Protein AF-A0A497UMQ4-F1 (afdb_monomer_lite)

Radius of gyration: 25.75 Å; chains: 1; bounding box: 96×55×46 Å

Structure (mmCIF, N/CA/C/O backbone):
data_AF-A0A497UMQ4-F1
#
_entry.id   AF-A0A497UMQ4-F1
#
loop_
_atom_site.group_PDB
_atom_site.id
_atom_site.type_symbol
_atom_site.label_atom_id
_atom_site.label_alt_id
_atom_site.label_comp_id
_atom_site.label_asym_id
_atom_site.label_entity_id
_atom_site.label_seq_id
_atom_site.pdbx_PDB_ins_code
_atom_site.Cartn_x
_atom_site.Cartn_y
_atom_site.Cartn_z
_atom_site.occupancy
_atom_site.B_iso_or_equiv
_atom_site.auth_seq_id
_atom_site.auth_comp_id
_atom_site.auth_asym_id
_atom_site.auth_atom_id
_atom_site.pdbx_PDB_model_num
ATOM 1 N N . MET A 1 1 ? -21.429 -29.267 30.665 1.00 39.31 1 MET A N 1
ATOM 2 C CA . MET A 1 1 ? -20.988 -28.871 29.308 1.00 39.31 1 MET A CA 1
ATOM 3 C C . MET A 1 1 ? -20.565 -27.410 29.333 1.00 39.31 1 MET A C 1
ATOM 5 O O . MET A 1 1 ? -21.400 -26.565 29.624 1.00 39.31 1 MET A O 1
ATOM 9 N N . LYS A 1 2 ? -19.283 -27.106 29.110 1.00 33.47 2 LYS A N 1
ATOM 10 C CA . LYS A 1 2 ? -18.767 -25.729 29.048 1.00 33.47 2 LYS A CA 1
ATOM 11 C C . LYS A 1 2 ? -18.433 -25.429 27.586 1.00 33.47 2 LYS A C 1
ATOM 13 O O . LYS A 1 2 ? -17.567 -26.082 27.017 1.00 33.47 2 LYS A O 1
ATOM 18 N N . LYS A 1 3 ? -19.178 -24.507 26.971 1.00 38.38 3 LYS A N 1
ATOM 19 C CA . LYS A 1 3 ? -18.926 -24.021 25.610 1.00 38.38 3 LYS A CA 1
ATOM 20 C C . LYS A 1 3 ? -17.787 -23.003 25.689 1.00 38.38 3 LYS A C 1
ATOM 22 O O . LYS A 1 3 ? -17.977 -21.927 26.245 1.00 38.38 3 LYS A O 1
ATOM 27 N N . LEU A 1 4 ? -16.612 -23.357 25.178 1.00 41.84 4 LEU A N 1
ATOM 28 C CA . LEU A 1 4 ? -15.520 -22.412 24.950 1.00 41.84 4 LEU A CA 1
ATOM 29 C C . LEU A 1 4 ? -15.746 -21.764 23.583 1.00 41.84 4 LEU A C 1
ATOM 31 O O . LEU A 1 4 ? -15.546 -22.391 22.546 1.00 41.84 4 LEU A O 1
ATOM 35 N N . LEU A 1 5 ? -16.212 -20.516 23.592 1.00 46.06 5 LEU A N 1
ATOM 36 C CA . LEU A 1 5 ? -16.188 -19.656 22.416 1.00 46.06 5 LEU A CA 1
ATOM 37 C C . LEU A 1 5 ? -14.738 -19.227 22.185 1.00 46.06 5 LEU A C 1
ATOM 39 O O . LEU A 1 5 ? -14.204 -18.392 22.912 1.00 46.06 5 LEU A O 1
ATOM 43 N N . VAL A 1 6 ? -14.094 -19.822 21.184 1.00 43.41 6 VAL A N 1
ATOM 44 C CA . VAL A 1 6 ? -12.782 -19.382 20.710 1.00 43.41 6 VAL A CA 1
ATOM 45 C C . VAL A 1 6 ? -12.992 -18.131 19.860 1.00 43.41 6 VAL A C 1
ATOM 47 O O . VAL A 1 6 ? -13.307 -18.207 18.676 1.00 43.41 6 VAL A O 1
ATOM 50 N N . VAL A 1 7 ? -12.825 -16.961 20.473 1.00 48.66 7 VAL A N 1
ATOM 51 C CA . VAL A 1 7 ? -12.577 -15.716 19.739 1.00 48.66 7 VAL A CA 1
ATOM 52 C C . VAL A 1 7 ? -11.088 -15.699 19.403 1.00 48.66 7 VAL A C 1
ATOM 54 O O . VAL A 1 7 ? -10.263 -15.240 20.189 1.00 48.66 7 VAL A O 1
ATOM 57 N N . ALA A 1 8 ? -10.726 -16.242 18.242 1.00 44.12 8 ALA A N 1
ATOM 58 C CA . ALA A 1 8 ? -9.376 -16.111 17.706 1.00 44.12 8 ALA A CA 1
ATOM 59 C C . ALA A 1 8 ? -9.214 -14.720 17.070 1.00 44.12 8 ALA A C 1
ATOM 61 O O . ALA A 1 8 ? -9.292 -14.547 15.857 1.00 44.12 8 ALA A O 1
ATOM 62 N N . ALA A 1 9 ? -9.001 -13.707 17.910 1.00 50.44 9 ALA A N 1
ATOM 63 C CA . ALA A 1 9 ? -8.440 -12.429 17.491 1.00 50.44 9 ALA A CA 1
ATOM 64 C C . ALA A 1 9 ? -6.913 -12.574 17.400 1.00 50.44 9 ALA A C 1
ATOM 66 O O . ALA A 1 9 ? -6.194 -12.218 18.327 1.00 50.44 9 ALA A O 1
ATOM 67 N N . LEU A 1 10 ? -6.412 -13.134 16.298 1.00 47.06 10 LEU A N 1
ATOM 68 C CA . LEU A 1 10 ? -4.978 -13.200 16.012 1.00 47.06 10 LEU A CA 1
ATOM 69 C C . LEU A 1 10 ? -4.737 -12.863 14.542 1.00 47.06 10 LEU A C 1
ATOM 71 O O . LEU A 1 10 ? -4.826 -13.705 13.659 1.00 47.06 10 LEU A O 1
ATOM 75 N N . GLY A 1 11 ? -4.435 -11.591 14.305 1.00 36.69 11 GLY A N 1
ATOM 76 C CA . GLY A 1 11 ? -3.897 -11.088 13.045 1.00 36.69 11 GLY A CA 1
ATOM 77 C C . GLY A 1 11 ? -2.621 -10.291 13.287 1.00 36.69 11 GLY A C 1
ATOM 78 O O . GLY A 1 11 ? -2.436 -9.237 12.692 1.00 36.69 11 GLY A O 1
ATOM 79 N N . MET A 1 12 ? -1.772 -10.746 14.213 1.00 47.16 12 MET A N 1
ATOM 80 C CA . MET A 1 12 ? -0.366 -10.356 14.212 1.00 47.16 12 MET A CA 1
ATOM 81 C C . MET A 1 12 ? 0.294 -11.123 13.068 1.00 47.16 12 MET A C 1
ATOM 83 O O . MET A 1 12 ? 0.565 -12.309 13.219 1.00 47.16 12 MET A O 1
ATOM 87 N N . PHE A 1 13 ? 0.535 -10.473 11.929 1.00 48.06 13 PHE A N 1
ATOM 88 C CA . PHE A 1 13 ? 1.541 -10.968 10.995 1.00 48.06 13 PHE A CA 1
ATOM 89 C C . PHE A 1 13 ? 2.815 -10.154 11.170 1.00 48.06 13 PHE A C 1
ATOM 91 O O . PHE A 1 13 ? 2.884 -8.952 10.919 1.00 48.06 13 PHE A O 1
ATOM 98 N N . THR A 1 14 ? 3.794 -10.864 11.711 1.00 38.88 14 THR A N 1
ATOM 99 C CA . THR A 1 14 ? 5.164 -10.472 11.987 1.00 38.88 14 THR A CA 1
ATOM 100 C C . THR A 1 14 ? 5.887 -10.067 10.708 1.00 38.88 14 THR A C 1
ATOM 102 O O . THR A 1 14 ? 5.851 -10.777 9.705 1.00 38.88 14 THR A O 1
ATOM 105 N N . LEU A 1 15 ? 6.594 -8.941 10.785 1.00 50.72 15 LEU A N 1
ATOM 106 C CA . LEU A 1 15 ? 7.672 -8.555 9.879 1.00 50.72 15 LEU A CA 1
ATOM 107 C C . LEU A 1 15 ? 8.688 -9.705 9.775 1.00 50.72 15 LEU A C 1
ATOM 109 O O . LEU A 1 15 ? 9.199 -10.148 10.803 1.00 50.72 15 LEU A O 1
ATOM 113 N N . GLY A 1 16 ? 8.995 -10.175 8.563 1.00 39.28 16 GLY A N 1
ATOM 114 C CA . GLY A 1 16 ? 10.014 -11.213 8.394 1.00 39.28 16 GLY A CA 1
ATOM 115 C C . GLY A 1 16 ? 10.106 -11.877 7.023 1.00 39.28 16 GLY A C 1
ATOM 116 O O . GLY A 1 16 ? 10.235 -13.093 6.975 1.00 39.28 16 GLY A O 1
ATOM 117 N N . PHE A 1 17 ? 10.101 -11.130 5.917 1.00 40.97 17 PHE A N 1
ATOM 118 C CA . PHE A 1 17 ? 10.636 -11.660 4.654 1.00 40.97 17 PHE A CA 1
ATOM 119 C C . PHE A 1 17 ? 12.042 -11.097 4.440 1.00 40.97 17 PHE A C 1
ATOM 121 O O . PHE A 1 17 ? 12.250 -10.131 3.722 1.00 40.97 17 PHE A O 1
ATOM 128 N N . SER A 1 18 ? 13.019 -11.686 5.132 1.00 46.22 18 SER A N 1
ATOM 129 C CA . SER A 1 18 ? 14.440 -11.483 4.842 1.00 46.22 18 SER A CA 1
ATOM 130 C C . SER A 1 18 ? 14.956 -12.712 4.104 1.00 46.22 18 SER A C 1
ATOM 132 O O . SER A 1 18 ? 15.433 -13.650 4.740 1.00 46.22 18 SER A O 1
ATOM 134 N N . GLN A 1 19 ? 14.872 -12.715 2.772 1.00 38.31 19 GLN A N 1
ATOM 135 C CA . GLN A 1 19 ? 15.571 -13.690 1.931 1.00 38.31 19 GLN A CA 1
ATOM 136 C C . GLN A 1 19 ? 16.144 -13.014 0.675 1.00 38.31 19 GLN A C 1
ATOM 138 O O . GLN A 1 19 ? 15.404 -12.574 -0.193 1.00 38.31 19 GLN A O 1
ATOM 143 N N . ASN A 1 20 ? 17.481 -12.953 0.643 1.00 38.78 20 ASN A N 1
ATOM 144 C CA . ASN A 1 20 ? 18.419 -12.764 -0.475 1.00 38.78 20 ASN A CA 1
ATOM 145 C C . ASN A 1 20 ? 18.037 -11.810 -1.630 1.00 38.78 20 ASN A C 1
ATOM 147 O O . ASN A 1 20 ? 17.157 -12.051 -2.451 1.00 38.78 20 ASN A O 1
ATOM 151 N N . TYR A 1 21 ? 18.824 -10.736 -1.708 1.00 48.16 21 TYR A N 1
ATOM 152 C CA . TYR A 1 21 ? 18.565 -9.487 -2.413 1.00 48.16 21 TYR A CA 1
ATOM 153 C C . TYR A 1 21 ? 19.149 -9.482 -3.831 1.00 48.16 21 TYR A C 1
ATOM 155 O O . TYR A 1 21 ? 20.357 -9.348 -4.009 1.00 48.16 21 TYR A O 1
ATOM 163 N N . GLN A 1 22 ? 18.285 -9.555 -4.845 1.00 41.56 22 GLN A N 1
ATOM 164 C CA . GLN A 1 22 ? 18.639 -9.275 -6.240 1.00 41.56 22 GLN A CA 1
ATOM 165 C C . GLN A 1 22 ? 17.547 -8.384 -6.869 1.00 41.56 22 GLN A C 1
ATOM 167 O O . GLN A 1 22 ? 16.437 -8.854 -7.112 1.00 41.56 22 GLN A O 1
ATOM 172 N N . ASN A 1 23 ? 17.891 -7.098 -7.057 1.00 47.84 23 ASN A N 1
ATOM 173 C CA . ASN A 1 23 ? 17.316 -5.941 -7.799 1.00 47.84 23 ASN A CA 1
ATOM 174 C C . ASN A 1 23 ? 15.922 -5.968 -8.496 1.00 47.84 23 ASN A C 1
ATOM 176 O O . ASN A 1 23 ? 15.664 -5.145 -9.368 1.00 47.84 23 ASN A O 1
ATOM 180 N N . GLY A 1 24 ? 14.994 -6.843 -8.128 1.00 50.12 24 GLY A N 1
ATOM 181 C CA . GLY A 1 24 ? 13.618 -6.821 -8.641 1.00 50.12 24 GLY A CA 1
ATOM 182 C C . GLY A 1 24 ? 12.722 -7.924 -8.087 1.00 50.12 24 GLY A C 1
ATOM 183 O O . GLY A 1 24 ? 11.500 -7.792 -8.121 1.00 50.12 24 GLY A O 1
ATOM 184 N N . TYR A 1 25 ? 13.316 -8.985 -7.528 1.00 51.12 25 TYR A N 1
ATOM 185 C CA . TYR A 1 25 ? 12.552 -10.038 -6.859 1.00 51.12 25 TYR A CA 1
ATOM 186 C C . TYR A 1 25 ? 11.945 -9.540 -5.538 1.00 51.12 25 TYR A C 1
ATOM 188 O O . TYR A 1 25 ? 10.809 -9.873 -5.221 1.00 51.12 25 TYR A O 1
ATOM 196 N N . ASN A 1 26 ? 12.657 -8.687 -4.790 1.00 70.38 26 ASN A N 1
ATOM 197 C CA . ASN A 1 26 ? 12.169 -8.216 -3.492 1.00 70.38 26 ASN A CA 1
ATOM 198 C C . ASN A 1 26 ? 11.100 -7.117 -3.615 1.00 70.38 26 ASN A C 1
ATOM 200 O O . ASN A 1 26 ? 10.083 -7.196 -2.943 1.00 70.38 26 ASN A O 1
ATOM 204 N N . ASP A 1 27 ? 11.251 -6.157 -4.535 1.00 84.50 27 ASP A N 1
ATOM 205 C CA . ASP A 1 27 ? 10.293 -5.047 -4.663 1.00 84.50 27 ASP A CA 1
ATOM 206 C C . ASP A 1 27 ? 8.886 -5.498 -5.091 1.00 84.50 27 ASP A C 1
ATOM 208 O O . ASP A 1 27 ? 7.882 -4.939 -4.644 1.00 84.50 27 ASP A O 1
ATOM 212 N N . TYR A 1 28 ? 8.788 -6.525 -5.943 1.00 91.06 28 TYR A N 1
ATOM 213 C CA . TYR A 1 28 ? 7.493 -7.112 -6.284 1.00 91.06 28 TYR A CA 1
ATOM 214 C C . TYR A 1 28 ? 6.903 -7.911 -5.120 1.00 91.06 28 TYR A C 1
ATOM 216 O O . TYR A 1 28 ? 5.701 -7.821 -4.874 1.00 91.06 28 TYR A O 1
ATOM 224 N N . ASN A 1 29 ? 7.730 -8.651 -4.377 1.00 90.69 29 ASN A N 1
ATOM 225 C CA . ASN A 1 29 ? 7.280 -9.353 -3.177 1.00 90.69 29 ASN A CA 1
ATOM 226 C C . ASN A 1 29 ? 6.801 -8.373 -2.102 1.00 90.69 29 ASN A C 1
ATOM 228 O O . ASN A 1 29 ? 5.768 -8.618 -1.488 1.00 90.69 29 ASN A O 1
ATOM 232 N N . ASP A 1 30 ? 7.473 -7.235 -1.928 1.00 91.25 30 ASP A N 1
ATOM 233 C CA . ASP A 1 30 ? 7.048 -6.164 -1.026 1.00 91.25 30 ASP A CA 1
ATOM 234 C C . ASP A 1 30 ? 5.742 -5.514 -1.507 1.00 91.25 30 ASP A C 1
ATOM 236 O O . ASP A 1 30 ? 4.829 -5.274 -0.708 1.00 91.25 30 ASP A O 1
ATOM 240 N N . TYR A 1 31 ? 5.594 -5.298 -2.821 1.00 94.12 31 TYR A N 1
ATOM 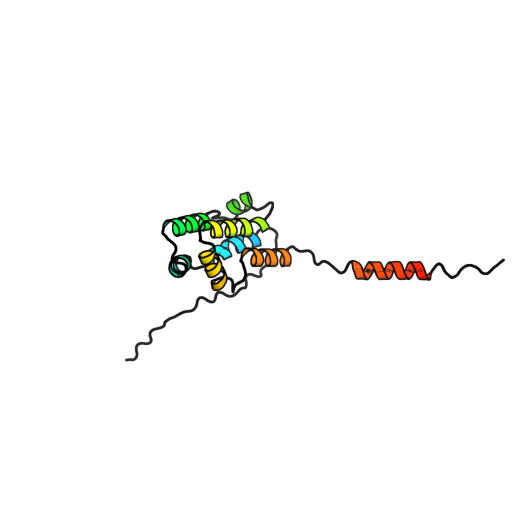241 C CA . TYR A 1 31 ? 4.334 -4.848 -3.417 1.00 94.12 31 TYR A CA 1
ATOM 242 C C . TYR A 1 31 ? 3.194 -5.836 -3.135 1.00 94.12 31 TYR A C 1
ATOM 244 O O . TYR A 1 31 ? 2.149 -5.428 -2.621 1.00 94.12 31 TYR A O 1
ATOM 252 N N . GLN A 1 32 ? 3.393 -7.127 -3.409 1.00 94.94 32 GLN A N 1
ATOM 253 C CA . GLN A 1 32 ? 2.409 -8.177 -3.142 1.00 94.94 32 GLN A CA 1
ATOM 254 C C . GLN A 1 32 ? 2.113 -8.295 -1.647 1.00 94.94 32 GLN A C 1
ATOM 256 O O . GLN A 1 32 ? 0.951 -8.328 -1.253 1.00 94.94 32 GLN A O 1
ATOM 261 N N . GLY A 1 33 ? 3.140 -8.263 -0.800 1.00 93.31 33 GLY A N 1
ATOM 262 C CA . GLY A 1 33 ? 3.020 -8.269 0.654 1.00 93.31 33 GLY A CA 1
ATOM 263 C C . GLY A 1 33 ? 2.200 -7.088 1.167 1.00 93.31 33 GLY A C 1
ATOM 264 O O . GLY A 1 33 ? 1.346 -7.263 2.034 1.00 93.31 33 GLY A O 1
ATOM 265 N N . SER A 1 34 ? 2.356 -5.900 0.576 1.00 94.00 34 SER A N 1
ATOM 266 C CA . SER A 1 34 ? 1.542 -4.717 0.897 1.00 94.00 34 SER A CA 1
ATOM 267 C C . SER A 1 34 ? 0.052 -4.844 0.536 1.00 94.00 34 SER A C 1
ATOM 269 O O . SER A 1 34 ? -0.754 -3.971 0.874 1.00 94.00 34 SER A O 1
ATOM 271 N N . ILE A 1 35 ? -0.320 -5.900 -0.190 1.00 95.62 35 ILE A N 1
ATOM 272 C CA . ILE A 1 35 ? -1.699 -6.247 -0.536 1.00 95.62 35 ILE A CA 1
ATOM 273 C C . ILE A 1 35 ? -2.152 -7.436 0.310 1.00 95.62 35 ILE A C 1
ATOM 275 O O . ILE A 1 35 ? -3.165 -7.339 0.998 1.00 95.62 35 ILE A O 1
ATOM 279 N N . SER A 1 36 ? -1.410 -8.541 0.268 1.00 95.06 36 SER A N 1
ATOM 280 C CA . SER A 1 36 ? -1.809 -9.833 0.832 1.00 95.06 36 SER A CA 1
ATOM 281 C C . SER A 1 36 ? -1.747 -9.889 2.358 1.00 95.06 36 SER A C 1
ATOM 283 O O . SER A 1 36 ? -2.506 -10.639 2.964 1.00 95.06 36 SER A O 1
ATOM 285 N N . SER A 1 37 ? -0.910 -9.066 3.000 1.00 91.88 37 SER A N 1
ATOM 286 C CA . SER A 1 37 ? -0.844 -8.980 4.470 1.00 91.88 37 SER A CA 1
ATOM 287 C C . SER A 1 37 ? -2.024 -8.232 5.104 1.00 91.88 37 SER A C 1
ATOM 289 O O . SER A 1 37 ? -2.139 -8.175 6.329 1.00 91.88 37 SER A O 1
ATOM 291 N N . ILE A 1 38 ? -2.913 -7.649 4.294 1.00 94.19 38 ILE A N 1
ATOM 292 C CA . ILE A 1 38 ? -4.001 -6.788 4.753 1.00 94.19 38 ILE A CA 1
ATOM 293 C C . ILE A 1 38 ? -5.347 -7.438 4.441 1.00 94.19 38 ILE A C 1
ATOM 295 O O . ILE A 1 38 ? -5.675 -7.734 3.293 1.00 94.19 38 ILE A O 1
ATOM 299 N N . ASN A 1 39 ? -6.191 -7.581 5.464 1.00 95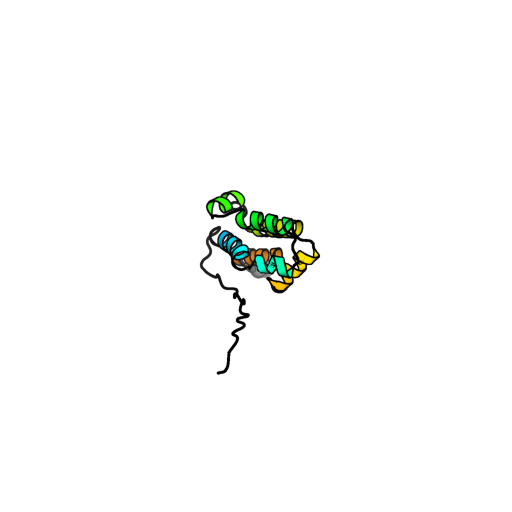.56 39 ASN A N 1
ATOM 300 C CA . ASN A 1 39 ? -7.589 -7.946 5.264 1.00 95.56 39 ASN A CA 1
ATOM 301 C C . ASN A 1 39 ? -8.391 -6.719 4.795 1.00 95.56 39 ASN A C 1
ATOM 303 O O . ASN A 1 39 ? -8.864 -5.918 5.603 1.00 95.56 39 ASN A O 1
ATOM 307 N N . TRP A 1 40 ? -8.555 -6.576 3.479 1.00 96.12 40 TRP A N 1
ATOM 308 C CA . TRP A 1 40 ? -9.233 -5.427 2.867 1.00 96.12 40 TRP A CA 1
ATOM 309 C C . TRP A 1 40 ? -10.725 -5.324 3.202 1.00 96.12 40 TRP A C 1
ATOM 311 O O . TRP A 1 40 ? -11.252 -4.215 3.262 1.00 96.12 40 TRP A O 1
ATOM 321 N N . GLY A 1 41 ? -11.396 -6.441 3.502 1.00 96.50 41 GLY A N 1
ATOM 322 C CA . GLY A 1 41 ? -12.773 -6.416 4.005 1.00 96.50 41 GLY A CA 1
ATOM 323 C C . GLY A 1 41 ? -12.858 -5.769 5.391 1.00 96.50 41 GLY A C 1
ATOM 324 O O . GLY A 1 41 ? -13.707 -4.913 5.641 1.00 96.50 41 GLY A O 1
ATOM 325 N N . GLN A 1 42 ? -11.912 -6.098 6.275 1.00 97.38 42 GLN A N 1
ATOM 326 C CA . GLN A 1 42 ? -11.792 -5.438 7.576 1.00 97.38 42 GLN A CA 1
ATOM 327 C C . GLN A 1 42 ? -11.374 -3.972 7.449 1.00 97.38 42 GLN A C 1
ATOM 329 O O . GLN A 1 42 ? -11.869 -3.155 8.219 1.00 97.38 42 GLN A O 1
ATOM 334 N N . VAL A 1 43 ? -10.511 -3.619 6.487 1.00 97.31 43 VAL A N 1
ATOM 335 C CA . VAL A 1 43 ? -10.176 -2.213 6.191 1.00 97.31 43 VAL A CA 1
ATOM 336 C C . VAL A 1 43 ? -11.438 -1.444 5.812 1.00 97.31 43 VAL A C 1
ATOM 338 O O . VAL A 1 43 ? -11.699 -0.390 6.390 1.00 97.31 43 VAL A O 1
ATOM 341 N N . ALA A 1 44 ? -12.237 -1.989 4.890 1.00 98.06 44 ALA A N 1
ATOM 342 C CA . ALA A 1 44 ? -13.470 -1.362 4.432 1.00 98.06 44 ALA A CA 1
ATOM 343 C C . ALA A 1 44 ? -14.443 -1.105 5.588 1.00 98.06 44 ALA A C 1
ATOM 345 O O . ALA A 1 44 ? -14.906 0.021 5.761 1.00 98.06 44 ALA A O 1
ATOM 346 N N . SER A 1 45 ? -14.676 -2.116 6.429 1.00 98.00 45 SER A N 1
ATOM 347 C CA . SER A 1 45 ? -15.541 -1.990 7.605 1.00 98.00 45 SER A CA 1
ATOM 348 C C . SER A 1 45 ? -14.977 -1.011 8.645 1.00 98.00 45 SER A C 1
ATOM 350 O O . SER A 1 45 ? -15.687 -0.120 9.102 1.00 98.00 45 SER A O 1
ATOM 352 N N . TYR A 1 46 ? -13.687 -1.116 8.981 1.00 97.81 46 TYR A N 1
ATOM 353 C CA . TYR A 1 46 ? -13.041 -0.281 10.000 1.00 97.81 46 TYR A CA 1
ATOM 354 C C . TYR A 1 46 ? -13.015 1.207 9.630 1.00 97.81 46 TYR A C 1
ATOM 356 O O . TYR A 1 46 ? -13.201 2.068 10.494 1.00 97.81 46 TYR A O 1
ATOM 364 N N . LEU A 1 47 ? -12.763 1.520 8.358 1.00 97.94 47 LEU A N 1
ATOM 365 C CA . LEU A 1 47 ? -12.676 2.895 7.865 1.00 97.94 47 LEU A CA 1
ATOM 366 C C . LEU A 1 47 ? -14.025 3.456 7.399 1.00 97.94 47 LEU A C 1
ATOM 368 O O . LEU A 1 47 ? -14.096 4.644 7.079 1.00 97.94 47 LEU A O 1
ATOM 372 N N . GLY A 1 48 ? -15.074 2.628 7.354 1.00 97.81 48 GLY A N 1
ATOM 373 C CA . GLY A 1 48 ? -16.374 3.011 6.808 1.00 97.81 48 GLY A CA 1
ATOM 374 C C . GLY A 1 48 ? -16.283 3.387 5.329 1.00 97.81 48 GLY A C 1
ATOM 375 O O . GLY A 1 48 ? -16.785 4.436 4.932 1.00 97.81 48 GLY A O 1
ATOM 376 N N . LEU A 1 49 ? -15.576 2.584 4.528 1.00 98.31 49 LEU A N 1
ATOM 377 C CA . LEU A 1 49 ? -15.433 2.846 3.096 1.00 98.31 49 LEU A CA 1
ATOM 378 C C . LEU A 1 49 ? -16.761 2.613 2.375 1.00 98.31 49 LEU A C 1
ATOM 380 O O . LEU A 1 49 ? -17.427 1.603 2.598 1.00 98.31 49 LEU A O 1
ATOM 384 N N . ASN A 1 50 ? -17.121 3.520 1.469 1.00 98.12 50 ASN A N 1
ATOM 385 C CA . ASN A 1 50 ? -18.271 3.312 0.592 1.00 98.12 50 ASN A CA 1
ATOM 386 C C . ASN A 1 50 ? -17.933 2.351 -0.566 1.00 98.12 50 ASN A C 1
ATOM 388 O O . ASN A 1 50 ? -16.764 2.085 -0.859 1.00 98.12 50 ASN A O 1
ATOM 392 N N . ASN A 1 51 ? -18.959 1.865 -1.269 1.00 98.12 51 ASN A N 1
ATOM 393 C CA . ASN A 1 51 ? -18.797 0.889 -2.355 1.00 98.12 51 ASN A CA 1
ATOM 394 C C . ASN A 1 51 ? -17.852 1.366 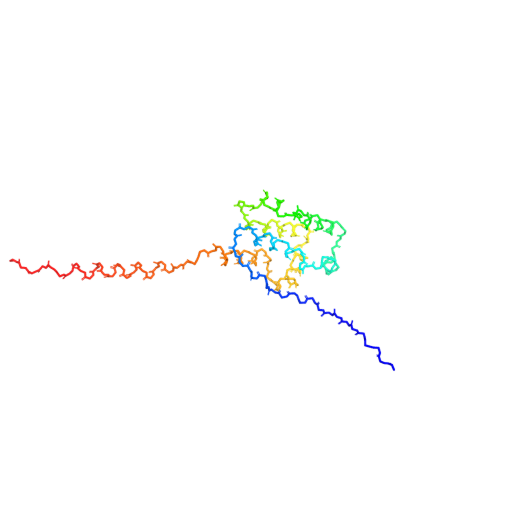-3.470 1.00 98.12 51 ASN A C 1
ATOM 396 O O . ASN A 1 51 ? -17.083 0.568 -4.003 1.00 98.12 51 ASN A O 1
ATOM 400 N N . ASN A 1 52 ? -17.851 2.662 -3.797 1.00 98.38 52 ASN A N 1
ATOM 401 C CA . ASN A 1 52 ? -16.949 3.203 -4.814 1.00 98.38 52 ASN A CA 1
ATOM 402 C C . ASN A 1 52 ? -15.490 3.137 -4.352 1.00 98.38 52 ASN A C 1
ATOM 404 O O . ASN A 1 52 ? -14.630 2.706 -5.117 1.00 98.38 52 ASN A O 1
ATOM 408 N N . GLN A 1 53 ? -15.212 3.492 -3.095 1.00 98.56 53 GLN A N 1
ATOM 409 C CA . GLN A 1 53 ? -13.868 3.401 -2.519 1.00 98.56 53 GLN A CA 1
ATOM 410 C C . GLN A 1 53 ? -13.379 1.950 -2.459 1.00 98.56 53 GLN A C 1
ATOM 412 O O . GLN A 1 53 ? -12.232 1.669 -2.805 1.00 98.56 53 GLN A O 1
ATOM 417 N N . VAL A 1 54 ? -14.254 1.016 -2.069 1.00 98.50 54 VAL A N 1
ATOM 418 C CA . VAL A 1 54 ? -13.945 -0.422 -2.059 1.00 98.50 54 VAL A CA 1
ATOM 419 C C . VAL A 1 54 ? -13.589 -0.903 -3.464 1.00 98.50 54 VAL A C 1
ATOM 421 O O . VAL A 1 54 ? -12.541 -1.518 -3.647 1.00 98.50 54 VAL A O 1
ATOM 424 N N . ASN A 1 55 ? -14.396 -0.563 -4.470 1.00 98.56 55 ASN A N 1
ATOM 425 C CA . ASN A 1 55 ? -14.127 -0.936 -5.858 1.00 98.56 55 ASN A CA 1
ATOM 426 C C . ASN A 1 55 ? -12.798 -0.357 -6.359 1.00 98.56 55 ASN A C 1
ATOM 428 O O . ASN A 1 55 ? -12.003 -1.069 -6.972 1.00 98.56 55 ASN A O 1
ATOM 432 N N . GLN A 1 56 ? -12.515 0.912 -6.060 1.00 98.56 56 GLN A N 1
ATOM 433 C CA . GLN A 1 56 ? -11.256 1.553 -6.439 1.00 98.56 56 GLN A CA 1
ATOM 434 C C . GLN A 1 56 ? -10.042 0.898 -5.765 1.00 98.56 56 GLN A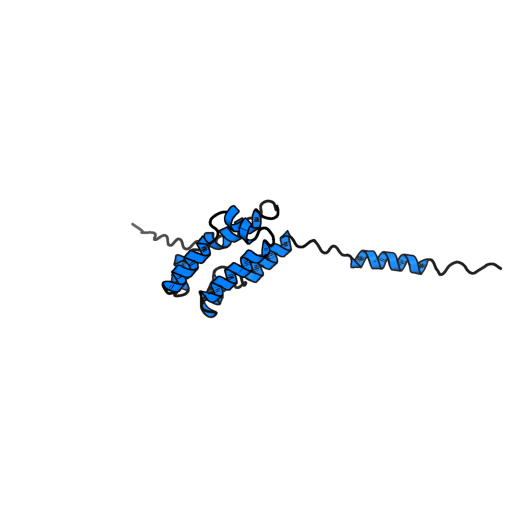 C 1
ATOM 436 O O . GLN A 1 56 ? -9.018 0.700 -6.422 1.00 98.56 56 GLN A O 1
ATOM 441 N N . LEU A 1 57 ? -10.145 0.516 -4.487 1.00 98.25 57 LEU A N 1
ATOM 442 C CA . LEU A 1 57 ? -9.090 -0.240 -3.804 1.00 98.25 57 LEU A CA 1
ATOM 443 C C . LEU A 1 57 ? -8.909 -1.631 -4.405 1.00 98.25 57 LEU A C 1
ATOM 445 O O . LEU A 1 57 ? -7.772 -2.053 -4.601 1.00 98.25 57 LEU A O 1
ATOM 449 N N . THR A 1 58 ? -9.994 -2.323 -4.753 1.00 98.00 58 THR A N 1
ATOM 450 C CA . THR A 1 58 ? -9.920 -3.619 -5.437 1.00 98.00 58 THR A CA 1
ATOM 451 C C . THR A 1 58 ? -9.199 -3.488 -6.778 1.00 98.00 58 THR A C 1
ATOM 453 O O . THR A 1 58 ? -8.293 -4.270 -7.057 1.00 98.00 58 THR A O 1
ATOM 456 N N . VAL A 1 59 ? -9.513 -2.472 -7.588 1.00 98.31 59 VAL A N 1
ATOM 457 C CA . VAL A 1 59 ? -8.793 -2.207 -8.848 1.00 98.31 59 VAL A CA 1
ATOM 458 C C . VAL A 1 59 ? -7.318 -1.890 -8.590 1.00 98.31 59 VAL A C 1
ATOM 460 O O . VAL A 1 59 ? -6.443 -2.397 -9.288 1.00 98.31 59 VAL A O 1
ATOM 463 N N . LEU A 1 60 ? -7.012 -1.082 -7.571 1.00 98.19 60 LEU A N 1
ATOM 464 C CA . LEU A 1 60 ? -5.634 -0.749 -7.205 1.00 98.19 60 LEU A CA 1
ATOM 465 C C . LEU A 1 60 ? -4.829 -1.982 -6.760 1.00 98.19 60 LEU A C 1
ATOM 467 O O . LEU A 1 60 ? -3.664 -2.119 -7.135 1.00 98.19 60 LEU A O 1
ATOM 471 N N . ASN A 1 61 ? -5.437 -2.868 -5.971 1.00 97.56 61 ASN A N 1
ATOM 472 C CA . ASN A 1 61 ? -4.815 -4.092 -5.467 1.00 97.56 61 ASN A CA 1
ATOM 473 C C . ASN A 1 61 ? -4.574 -5.125 -6.570 1.00 97.56 61 ASN A C 1
ATOM 475 O O . ASN A 1 61 ? -3.592 -5.850 -6.506 1.00 97.56 61 ASN A O 1
ATOM 479 N N . ASN A 1 62 ? -5.413 -5.147 -7.605 1.00 97.06 62 ASN A N 1
ATOM 480 C CA . ASN A 1 62 ? -5.269 -6.062 -8.739 1.00 97.06 62 ASN A CA 1
ATOM 481 C C . ASN A 1 62 ? -4.490 -5.458 -9.923 1.00 97.06 62 ASN A C 1
ATOM 483 O O . ASN A 1 62 ? -4.422 -6.068 -10.987 1.00 97.06 62 ASN A O 1
ATOM 487 N N . ARG A 1 63 ? -3.909 -4.257 -9.774 1.00 96.81 63 ARG A N 1
ATOM 488 C CA . ARG A 1 63 ? -3.282 -3.512 -10.882 1.00 96.81 63 ARG A CA 1
ATOM 489 C C . ARG A 1 63 ? -2.114 -4.258 -11.533 1.00 96.81 63 ARG A C 1
ATOM 491 O O . ARG A 1 63 ? -1.952 -4.180 -12.748 1.00 96.81 63 ARG A O 1
ATOM 498 N N . TYR A 1 64 ? -1.300 -4.946 -10.736 1.00 96.69 64 TYR A N 1
ATOM 499 C CA . TYR A 1 64 ? -0.152 -5.716 -11.216 1.00 96.69 64 TYR A CA 1
ATOM 500 C C . TYR A 1 64 ? -0.240 -7.147 -10.666 1.00 96.69 64 TYR A C 1
ATOM 502 O O . TYR A 1 64 ? 0.305 -7.419 -9.596 1.00 96.69 64 TYR A O 1
ATOM 510 N N . PRO A 1 65 ? -0.968 -8.045 -11.355 1.00 92.69 65 PRO A N 1
ATOM 511 C CA . PRO A 1 65 ? -1.256 -9.389 -10.850 1.00 92.69 65 PRO A CA 1
ATOM 512 C C . PRO A 1 65 ? -0.048 -10.334 -10.900 1.00 92.69 65 PRO A C 1
ATOM 514 O O . PRO A 1 65 ? -0.035 -11.347 -10.207 1.00 92.69 65 PRO A O 1
ATOM 517 N N . ASP A 1 66 ? 0.957 -10.014 -11.715 1.00 92.62 66 ASP A N 1
ATOM 518 C CA . ASP A 1 66 ? 2.168 -10.810 -11.881 1.00 92.62 66 ASP A CA 1
ATOM 519 C C . ASP A 1 66 ? 3.431 -9.933 -11.958 1.00 92.62 66 ASP A C 1
ATOM 521 O O . ASP A 1 66 ? 3.382 -8.717 -12.199 1.00 92.62 66 ASP A O 1
ATOM 525 N N . GLN A 1 67 ? 4.587 -10.578 -11.773 1.00 90.81 67 GLN A N 1
ATOM 526 C CA . GLN A 1 67 ? 5.903 -9.938 -11.820 1.00 90.81 67 GLN A CA 1
ATOM 527 C C . GLN A 1 67 ? 6.164 -9.258 -13.171 1.00 90.81 67 GLN A C 1
ATOM 529 O O . GLN A 1 67 ? 6.795 -8.206 -13.210 1.00 90.81 67 GLN A O 1
ATOM 534 N N . ASN A 1 68 ? 5.691 -9.819 -14.289 1.00 92.88 68 ASN A N 1
ATOM 535 C CA . ASN A 1 68 ? 5.934 -9.246 -15.613 1.00 92.88 68 ASN A CA 1
ATOM 536 C C . ASN A 1 68 ? 5.186 -7.918 -15.779 1.00 92.88 68 ASN A C 1
ATOM 538 O O . ASN A 1 68 ? 5.752 -6.950 -16.290 1.00 92.88 68 ASN A O 1
ATOM 542 N N . ALA A 1 69 ? 3.937 -7.844 -15.319 1.00 94.56 69 ALA A N 1
ATOM 543 C CA . ALA A 1 69 ? 3.147 -6.619 -15.285 1.00 94.56 69 ALA A CA 1
ATOM 544 C C . ALA A 1 69 ? 3.797 -5.552 -14.406 1.00 94.56 69 ALA A C 1
ATOM 546 O O . ALA A 1 69 ? 3.911 -4.399 -14.824 1.00 94.56 69 ALA A O 1
ATOM 547 N N . TRP A 1 70 ? 4.282 -5.947 -13.230 1.00 95.00 70 TRP A N 1
ATOM 548 C CA . TRP A 1 70 ? 4.989 -5.044 -12.332 1.00 95.00 70 TRP A CA 1
ATOM 549 C C . TRP A 1 70 ? 6.319 -4.558 -12.932 1.00 95.00 70 TRP A C 1
ATOM 551 O O . TRP A 1 70 ? 6.590 -3.356 -12.944 1.00 95.00 70 TRP A O 1
ATOM 561 N N . ASN A 1 71 ? 7.110 -5.456 -13.527 1.00 92.88 71 ASN A N 1
ATOM 562 C CA . ASN A 1 71 ? 8.393 -5.135 -14.158 1.00 92.88 71 ASN A CA 1
ATOM 563 C C . ASN A 1 71 ? 8.225 -4.122 -15.293 1.00 92.88 71 ASN A C 1
ATOM 565 O O . ASN A 1 71 ? 9.023 -3.190 -15.401 1.00 92.88 71 ASN A O 1
ATOM 569 N N . ARG A 1 72 ? 7.175 -4.250 -16.116 1.00 93.50 72 ARG A N 1
ATOM 570 C CA . ARG A 1 72 ? 6.877 -3.267 -17.173 1.00 93.50 72 ARG A CA 1
ATOM 571 C C . ARG A 1 72 ? 6.692 -1.851 -16.620 1.00 93.50 72 ARG A C 1
ATOM 573 O O . ARG A 1 72 ? 7.089 -0.894 -17.278 1.00 93.50 72 ARG A O 1
ATOM 580 N N . ALA A 1 73 ? 6.126 -1.715 -15.422 1.00 94.75 73 ALA A N 1
ATOM 581 C CA . ALA A 1 73 ? 5.888 -0.423 -14.789 1.00 94.75 73 ALA A CA 1
ATOM 582 C C . ALA A 1 73 ? 7.106 0.111 -14.013 1.00 94.75 73 ALA A C 1
ATOM 584 O O . ALA A 1 73 ? 7.389 1.312 -14.080 1.00 94.75 73 ALA A O 1
ATOM 585 N N . TYR A 1 74 ? 7.816 -0.756 -13.281 1.00 93.50 74 TYR A N 1
ATOM 586 C CA . TYR A 1 74 ? 8.755 -0.335 -12.233 1.00 93.50 74 TYR A CA 1
ATOM 587 C C . TYR A 1 74 ? 10.183 -0.865 -12.360 1.00 93.50 74 TYR A C 1
ATOM 589 O O . TYR A 1 74 ? 11.036 -0.395 -11.623 1.00 93.50 74 TYR A O 1
ATOM 597 N N . SER A 1 75 ? 10.509 -1.755 -13.302 1.00 87.25 75 SER A N 1
ATOM 598 C CA . SER A 1 75 ? 11.874 -2.322 -13.416 1.00 87.25 75 SER A CA 1
ATOM 599 C C . SER A 1 75 ? 12.992 -1.275 -13.485 1.00 87.25 75 SER A C 1
ATOM 601 O O . SER A 1 75 ? 14.069 -1.481 -12.939 1.00 87.25 75 SER A O 1
ATOM 603 N N . LYS A 1 76 ? 12.737 -0.131 -14.133 1.00 88.44 76 LYS A N 1
ATOM 604 C CA . LYS A 1 76 ? 13.700 0.980 -14.225 1.00 88.44 76 LYS A CA 1
ATOM 605 C C . LYS A 1 76 ? 13.827 1.785 -12.928 1.00 88.44 76 LYS A C 1
ATOM 607 O O . LYS A 1 76 ? 14.853 2.420 -12.714 1.00 88.44 76 LYS A O 1
ATOM 612 N N . GLN A 1 77 ? 12.773 1.820 -12.115 1.00 89.00 77 GLN A N 1
ATOM 613 C CA . GLN A 1 77 ? 12.687 2.585 -10.866 1.00 89.00 77 GLN A CA 1
ATOM 614 C C . GLN A 1 77 ? 11.842 1.811 -9.839 1.00 89.00 77 GLN A C 1
ATOM 616 O O . GLN A 1 77 ? 10.678 2.170 -9.616 1.00 89.00 77 GLN A O 1
ATOM 621 N N . PRO A 1 78 ? 12.396 0.736 -9.243 1.00 88.56 78 PRO A N 1
ATOM 622 C CA . PRO A 1 78 ? 11.654 -0.150 -8.349 1.00 88.56 78 PRO A CA 1
ATOM 623 C C . PRO A 1 78 ? 11.009 0.611 -7.194 1.00 88.56 78 PRO A C 1
ATOM 625 O O . PRO A 1 78 ? 9.802 0.538 -7.000 1.00 88.56 78 PRO A O 1
ATOM 628 N N . ASN A 1 79 ? 11.766 1.488 -6.539 1.00 88.06 79 ASN A N 1
ATOM 629 C CA . ASN A 1 79 ? 11.318 2.326 -5.428 1.00 88.06 79 ASN A CA 1
ATOM 630 C C . ASN A 1 79 ? 10.125 3.263 -5.723 1.00 88.06 79 ASN A C 1
ATOM 632 O O . ASN A 1 79 ? 9.580 3.888 -4.816 1.00 88.06 79 ASN A O 1
ATOM 636 N N . ARG A 1 80 ? 9.671 3.397 -6.973 1.00 93.94 80 ARG A N 1
ATOM 637 C CA . ARG A 1 80 ? 8.484 4.207 -7.276 1.00 93.94 80 ARG A CA 1
ATOM 638 C C . ARG A 1 80 ? 7.179 3.533 -6.836 1.00 93.94 80 ARG A C 1
ATOM 640 O O . ARG A 1 80 ? 6.212 4.236 -6.533 1.00 93.94 80 ARG A O 1
ATOM 647 N N . TRP A 1 81 ? 7.140 2.199 -6.755 1.00 95.19 81 TRP A N 1
ATOM 648 C CA . TRP A 1 81 ? 5.893 1.447 -6.564 1.00 95.19 81 TRP A CA 1
ATOM 649 C C . TRP A 1 81 ? 5.126 1.859 -5.300 1.00 95.19 81 TRP A C 1
ATOM 651 O O . TRP A 1 81 ? 3.901 2.009 -5.347 1.00 95.19 81 TRP A O 1
ATOM 661 N N . TYR A 1 82 ? 5.828 2.072 -4.179 1.00 95.06 82 TYR A N 1
ATOM 662 C CA . TYR A 1 82 ? 5.191 2.407 -2.905 1.00 95.06 82 TYR A CA 1
ATOM 663 C C . TYR A 1 82 ? 4.629 3.825 -2.941 1.00 95.06 82 TYR A C 1
ATOM 665 O O . TYR A 1 82 ? 3.519 4.060 -2.469 1.00 95.06 82 TYR A O 1
ATOM 673 N N . THR A 1 83 ? 5.328 4.765 -3.576 1.00 95.94 83 THR A N 1
ATOM 674 C CA . THR A 1 83 ? 4.815 6.128 -3.754 1.00 95.94 83 THR A CA 1
ATOM 675 C C . THR A 1 83 ? 3.532 6.113 -4.583 1.00 95.94 83 THR A C 1
ATOM 677 O O . THR A 1 83 ? 2.514 6.639 -4.134 1.00 95.94 83 THR A O 1
ATOM 680 N N . ASP A 1 84 ? 3.541 5.438 -5.734 1.00 97.06 84 ASP A N 1
ATOM 681 C CA . ASP A 1 84 ? 2.387 5.382 -6.637 1.00 97.06 84 ASP A CA 1
ATOM 682 C C . ASP A 1 84 ? 1.175 4.700 -5.980 1.00 97.06 84 ASP A C 1
ATOM 684 O O . ASP A 1 84 ? 0.040 5.173 -6.103 1.00 97.06 84 ASP A O 1
ATOM 688 N N . ARG A 1 85 ? 1.398 3.604 -5.243 1.00 97.00 85 ARG A N 1
ATOM 689 C CA . ARG A 1 85 ? 0.338 2.875 -4.532 1.00 97.00 85 ARG A CA 1
ATOM 690 C C . ARG A 1 85 ? -0.270 3.710 -3.412 1.00 97.00 85 ARG A C 1
ATOM 692 O O . ARG A 1 85 ? -1.488 3.864 -3.365 1.00 97.00 85 ARG A O 1
ATOM 699 N N . TYR A 1 86 ? 0.553 4.246 -2.517 1.00 97.00 86 TYR A N 1
ATOM 700 C CA . TYR A 1 86 ? 0.057 4.926 -1.323 1.00 97.00 86 TYR A CA 1
ATOM 701 C C . TYR A 1 86 ? -0.532 6.304 -1.627 1.00 97.00 86 TYR A C 1
ATOM 703 O O . TYR A 1 86 ? -1.535 6.671 -1.021 1.00 97.00 86 TYR A O 1
ATOM 711 N N . SER A 1 87 ? -0.026 7.012 -2.640 1.00 96.12 87 SER A N 1
ATOM 712 C CA . SER A 1 87 ? -0.692 8.218 -3.145 1.00 96.12 87 SER A CA 1
ATOM 713 C C . SER A 1 87 ? -2.018 7.913 -3.847 1.00 96.12 87 SER A C 1
ATOM 715 O O . SER A 1 87 ? -2.931 8.734 -3.806 1.00 96.12 87 SER A O 1
ATOM 717 N N . ALA A 1 88 ? -2.173 6.746 -4.485 1.00 97.88 88 ALA A N 1
ATOM 718 C CA . ALA A 1 88 ? -3.477 6.326 -5.001 1.00 97.88 88 ALA A CA 1
ATOM 719 C C . ALA A 1 88 ? -4.454 5.991 -3.862 1.00 97.88 88 ALA A C 1
ATOM 721 O O . ALA A 1 88 ? -5.612 6.394 -3.925 1.00 97.88 88 ALA A O 1
ATOM 722 N N . MET A 1 89 ? -3.994 5.317 -2.802 1.00 97.94 89 MET A N 1
ATOM 723 C CA . MET A 1 89 ? -4.822 5.043 -1.622 1.00 97.94 89 MET A CA 1
ATOM 724 C C . MET A 1 89 ? -5.301 6.326 -0.940 1.00 97.94 89 MET A C 1
ATOM 726 O O . MET A 1 89 ? -6.477 6.418 -0.609 1.00 97.94 89 MET A O 1
ATOM 730 N N . GLU A 1 90 ? -4.429 7.322 -0.787 1.00 95.25 90 GLU A N 1
ATOM 731 C CA . GLU A 1 90 ? -4.771 8.628 -0.210 1.00 95.25 90 GLU A CA 1
ATOM 732 C C . GLU A 1 90 ? -5.798 9.412 -1.044 1.00 95.25 90 GLU A C 1
ATOM 734 O O . GLU A 1 90 ? -6.539 10.213 -0.493 1.00 95.25 90 GLU A O 1
ATOM 739 N N . LYS A 1 91 ? -5.881 9.170 -2.361 1.00 96.88 91 LYS A N 1
ATOM 740 C CA . LYS A 1 91 ? -6.917 9.757 -3.234 1.00 96.88 91 LYS A CA 1
ATOM 741 C C . LYS A 1 91 ? -8.251 9.015 -3.165 1.00 96.88 91 LYS A C 1
ATOM 743 O O . LYS A 1 91 ? -9.296 9.620 -3.378 1.00 96.88 91 LYS A O 1
ATOM 748 N N . ILE A 1 92 ? -8.210 7.700 -2.950 1.00 98.31 92 ILE A N 1
ATOM 749 C CA . ILE A 1 92 ? -9.409 6.858 -2.830 1.00 98.31 92 ILE A CA 1
ATOM 750 C C . ILE A 1 92 ? -10.057 7.062 -1.458 1.00 98.31 92 ILE A C 1
ATOM 752 O O . ILE A 1 92 ? -11.275 7.163 -1.330 1.00 98.31 92 ILE A O 1
ATOM 756 N N . MET A 1 93 ? -9.236 7.105 -0.416 1.00 97.12 93 MET A N 1
ATOM 757 C CA . MET A 1 93 ? -9.649 7.363 0.957 1.00 97.12 93 MET A CA 1
ATOM 758 C C . MET A 1 93 ? -9.705 8.869 1.224 1.00 97.12 93 MET A C 1
ATOM 760 O O . MET A 1 93 ? -9.117 9.663 0.502 1.00 97.12 93 MET A O 1
ATOM 764 N N . THR A 1 94 ? -10.378 9.285 2.294 1.00 95.62 94 THR A N 1
ATOM 765 C CA . THR A 1 94 ? -10.148 10.630 2.840 1.00 95.62 94 THR A CA 1
ATOM 766 C C . THR A 1 94 ? -8.809 10.675 3.591 1.00 95.62 94 THR A C 1
ATOM 768 O O . THR A 1 94 ? -8.325 9.625 4.033 1.00 95.62 94 THR A O 1
ATOM 771 N N . PRO A 1 95 ? -8.219 11.864 3.825 1.00 95.81 95 PRO A N 1
ATOM 772 C CA . PRO A 1 95 ? -6.988 11.983 4.611 1.00 95.81 95 PRO A CA 1
ATOM 773 C C . PRO A 1 95 ? -7.089 11.327 5.997 1.00 95.81 95 PRO A C 1
ATOM 775 O O . PRO A 1 95 ? -6.166 10.648 6.442 1.00 95.81 95 PRO A O 1
ATOM 778 N N . GLU A 1 96 ? -8.244 11.457 6.655 1.00 96.94 96 GLU A N 1
ATOM 779 C CA . GLU A 1 96 ? -8.489 10.854 7.968 1.00 96.94 96 GLU A CA 1
ATOM 780 C C . GLU A 1 96 ? -8.601 9.322 7.894 1.00 96.94 96 GLU A C 1
ATOM 782 O O . GLU A 1 96 ? -8.020 8.608 8.712 1.00 96.94 96 GLU A O 1
ATOM 787 N N . GLN A 1 97 ? -9.290 8.788 6.880 1.00 98.12 97 GLN A N 1
ATOM 788 C CA . GLN A 1 97 ? -9.347 7.341 6.645 1.00 98.12 97 GLN A CA 1
ATOM 789 C C . GLN A 1 97 ? -7.950 6.769 6.372 1.00 98.12 97 GLN A C 1
ATOM 791 O O . GLN A 1 97 ? -7.583 5.742 6.946 1.00 98.12 97 GLN A O 1
ATOM 796 N N . TYR A 1 98 ? -7.148 7.451 5.552 1.00 97.81 98 TYR A N 1
ATOM 797 C CA . TYR A 1 98 ? -5.785 7.031 5.243 1.00 97.81 98 TYR A CA 1
ATOM 798 C C . TYR A 1 98 ? -4.865 7.090 6.475 1.00 97.81 98 TYR A C 1
ATOM 800 O O . TYR A 1 98 ? -4.087 6.164 6.719 1.00 97.81 98 TYR A O 1
ATOM 808 N N . LYS A 1 99 ? -5.015 8.114 7.324 1.00 97.38 99 LYS A N 1
ATOM 809 C CA . LYS A 1 99 ? -4.309 8.210 8.609 1.00 97.38 99 LYS A CA 1
ATOM 810 C C . LYS A 1 99 ? -4.633 7.054 9.546 1.00 97.38 99 LYS A C 1
ATOM 812 O O . LYS A 1 99 ? -3.731 6.408 10.081 1.00 97.38 99 LYS A O 1
ATOM 817 N N . ARG A 1 100 ? -5.919 6.744 9.704 1.00 97.88 100 ARG A N 1
ATOM 818 C CA . ARG A 1 100 ? -6.383 5.606 10.510 1.00 97.88 100 ARG A CA 1
ATOM 819 C C . ARG A 1 100 ? -5.919 4.266 9.941 1.00 97.88 100 ARG A C 1
ATOM 821 O O . ARG A 1 100 ? -5.591 3.361 10.707 1.00 97.88 100 ARG A O 1
ATOM 828 N N . PHE A 1 101 ? -5.856 4.140 8.615 1.00 97.38 101 PHE A N 1
ATOM 829 C CA . PHE A 1 101 ? -5.303 2.967 7.948 1.00 97.38 101 PHE A CA 1
ATOM 830 C C . PHE A 1 101 ? -3.853 2.722 8.375 1.00 97.38 101 PHE A C 1
ATOM 832 O O . PHE A 1 101 ? -3.558 1.670 8.943 1.00 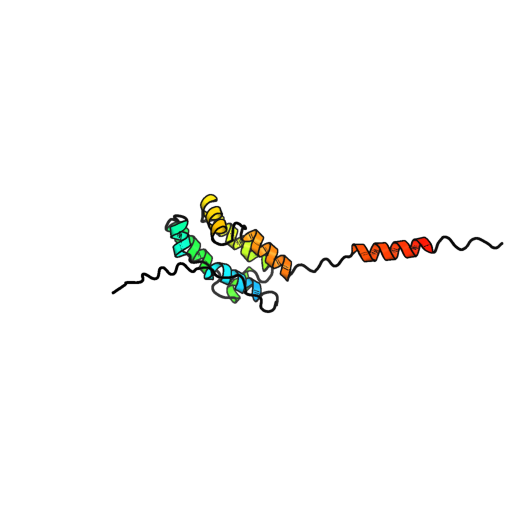97.38 101 PHE A O 1
ATOM 839 N N . TYR A 1 102 ? -2.946 3.681 8.174 1.00 94.81 102 TYR A N 1
ATOM 840 C CA . TYR A 1 102 ? -1.545 3.425 8.509 1.00 94.81 102 TYR A CA 1
ATOM 841 C C . TYR A 1 102 ? -1.283 3.378 10.019 1.00 94.81 102 TYR A C 1
ATOM 843 O O . TYR A 1 102 ? -0.384 2.667 10.464 1.00 94.81 102 TYR A O 1
ATOM 851 N N . ALA A 1 103 ? -2.108 4.044 10.833 1.00 95.88 103 ALA A N 1
ATOM 852 C CA . ALA A 1 103 ? -2.080 3.868 12.283 1.00 95.88 103 ALA A CA 1
ATOM 853 C C . ALA A 1 103 ? -2.308 2.404 12.685 1.00 95.88 103 ALA A C 1
ATOM 855 O O . ALA A 1 103 ? -1.567 1.865 13.503 1.00 95.88 103 ALA A O 1
ATOM 856 N N . LYS A 1 104 ? -3.291 1.744 12.063 1.00 95.12 104 LYS A N 1
ATOM 857 C CA . LYS A 1 104 ? -3.658 0.363 12.382 1.00 95.12 104 LYS A CA 1
ATOM 858 C C . LYS A 1 104 ? -2.731 -0.680 11.758 1.00 95.12 104 LYS A C 1
ATOM 860 O O . LYS A 1 104 ? -2.343 -1.622 12.437 1.00 95.12 104 LYS A O 1
ATOM 865 N N . TYR A 1 105 ? -2.402 -0.535 10.477 1.00 94.12 105 TYR A N 1
ATOM 866 C CA . TYR A 1 105 ? -1.716 -1.584 9.708 1.00 94.12 105 TYR A CA 1
ATOM 867 C C . TYR A 1 105 ? -0.199 -1.383 9.607 1.00 94.12 105 TYR A C 1
ATOM 869 O O . TYR A 1 105 ? 0.521 -2.309 9.251 1.00 94.12 105 TYR A O 1
ATOM 877 N N . TYR A 1 106 ? 0.295 -0.191 9.948 1.00 92.56 106 TYR A N 1
ATOM 878 C CA . TYR A 1 106 ? 1.711 0.175 9.840 1.00 92.56 106 TYR A CA 1
ATOM 879 C C . TYR A 1 106 ? 2.242 0.824 11.122 1.00 92.56 106 TYR A C 1
ATOM 881 O O . TYR A 1 106 ? 3.208 1.579 11.080 1.00 92.56 106 TYR A O 1
ATOM 889 N N . GLN A 1 107 ? 1.621 0.535 12.272 1.00 91.38 107 GLN A N 1
ATOM 890 C CA . GLN A 1 107 ? 2.080 1.000 13.590 1.00 91.38 107 GLN A CA 1
ATOM 891 C C . GLN A 1 107 ? 2.244 2.532 13.672 1.00 91.38 107 GLN A C 1
ATOM 893 O O . GLN A 1 107 ? 3.125 3.040 14.360 1.00 91.38 107 GLN A O 1
ATOM 898 N N . GLY A 1 108 ? 1.423 3.288 12.934 1.00 90.56 108 GLY A N 1
ATOM 899 C CA . GLY A 1 108 ? 1.518 4.752 12.879 1.00 90.56 108 GLY A CA 1
ATOM 900 C C . GLY A 1 108 ? 2.545 5.294 11.890 1.00 90.56 108 GLY A C 1
ATOM 901 O O . GLY A 1 108 ? 2.529 6.491 11.609 1.00 90.56 108 GLY A O 1
ATOM 902 N N . GLN A 1 109 ? 3.390 4.445 11.307 1.00 91.12 109 GLN A N 1
ATOM 903 C CA . GLN A 1 109 ? 4.341 4.861 10.290 1.00 91.12 109 GLN A CA 1
ATOM 904 C C . GLN A 1 109 ? 3.646 4.984 8.933 1.00 91.12 109 GLN A C 1
ATOM 906 O O . GLN A 1 109 ? 2.980 4.058 8.471 1.00 91.12 109 GLN A O 1
ATOM 911 N N .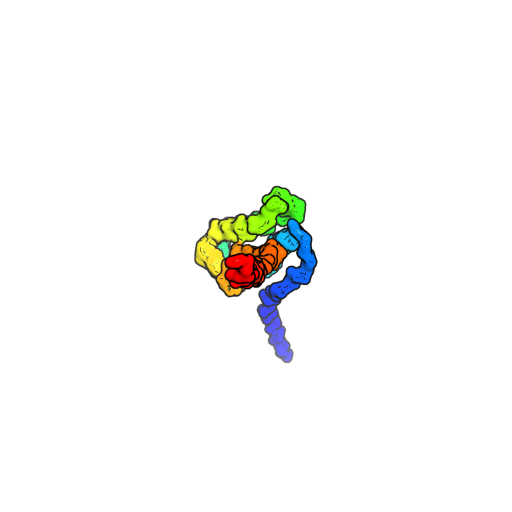 ASN A 1 110 ? 3.825 6.124 8.257 1.00 91.75 110 ASN A N 1
ATOM 912 C CA . ASN A 1 110 ? 3.328 6.274 6.893 1.00 91.75 110 ASN A CA 1
ATOM 913 C C . ASN A 1 110 ? 3.993 5.204 5.997 1.00 91.75 110 ASN A C 1
ATOM 915 O O . ASN A 1 110 ? 5.228 5.151 5.954 1.00 91.75 110 ASN A O 1
ATOM 919 N N . PRO A 1 111 ? 3.229 4.381 5.257 1.00 92.50 111 PRO A N 1
ATOM 920 C CA . PRO A 1 111 ? 3.781 3.272 4.489 1.00 92.50 111 PRO A CA 1
ATOM 921 C C . PRO A 1 111 ? 4.790 3.735 3.437 1.00 92.50 111 PRO A C 1
ATOM 923 O O . PRO A 1 111 ? 5.792 3.062 3.224 1.00 92.50 111 PRO A O 1
ATOM 926 N N . LYS A 1 112 ? 4.597 4.921 2.840 1.00 93.38 112 LYS A N 1
ATOM 927 C CA . LYS A 1 112 ? 5.571 5.511 1.911 1.00 93.38 112 LYS A CA 1
ATOM 928 C C . LYS A 1 112 ? 6.940 5.678 2.573 1.00 93.38 112 LYS A C 1
ATOM 930 O O . LYS A 1 112 ? 7.945 5.351 1.960 1.00 93.38 112 LYS A O 1
ATOM 935 N N . ILE A 1 113 ? 6.974 6.151 3.821 1.00 90.75 113 ILE A N 1
ATOM 936 C CA . ILE A 1 113 ? 8.214 6.322 4.593 1.00 90.75 113 ILE A CA 1
ATOM 937 C C . ILE A 1 113 ? 8.794 4.961 4.983 1.00 90.75 113 ILE A C 1
ATOM 939 O O . ILE A 1 113 ? 10.001 4.766 4.883 1.00 90.75 113 ILE A O 1
ATOM 943 N N . LYS A 1 114 ? 7.944 4.014 5.405 1.00 92.00 114 LYS A N 1
ATOM 944 C CA . LYS A 1 114 ? 8.373 2.655 5.759 1.00 92.00 114 LYS A CA 1
ATOM 945 C C . LYS A 1 114 ? 9.134 1.997 4.602 1.00 92.00 114 LYS A C 1
ATOM 947 O O . LYS A 1 114 ? 10.289 1.624 4.780 1.00 92.00 114 LYS A O 1
ATOM 952 N N . PHE A 1 115 ? 8.511 1.911 3.427 1.00 90.94 115 PHE A N 1
ATOM 953 C CA . PHE A 1 115 ? 9.119 1.256 2.266 1.00 90.94 115 PHE A CA 1
ATOM 954 C C . PHE A 1 115 ? 10.296 2.049 1.692 1.00 90.94 115 PHE A C 1
ATOM 956 O O . PHE A 1 115 ? 11.253 1.446 1.222 1.00 90.94 115 PHE A O 1
ATOM 963 N N . ASP A 1 116 ? 10.291 3.382 1.787 1.00 89.38 116 ASP A N 1
ATOM 964 C CA . ASP A 1 116 ? 11.456 4.194 1.416 1.00 89.38 116 ASP A CA 1
ATOM 965 C C . ASP A 1 116 ? 12.674 3.901 2.304 1.00 89.38 116 ASP A C 1
ATOM 967 O O . ASP A 1 116 ? 13.791 3.748 1.808 1.00 89.38 116 ASP A O 1
ATOM 971 N N . ASN A 1 117 ? 12.462 3.760 3.615 1.00 87.38 117 ASN A N 1
ATOM 972 C CA . ASN A 1 117 ? 13.516 3.388 4.554 1.00 87.38 117 ASN A CA 1
ATOM 973 C C . ASN A 1 117 ? 14.012 1.954 4.325 1.00 87.38 117 ASN A C 1
ATOM 975 O O . ASN A 1 117 ? 15.220 1.722 4.355 1.00 87.38 117 ASN A O 1
ATOM 979 N N . GLU A 1 118 ? 13.109 1.001 4.079 1.00 86.00 118 GLU A N 1
ATOM 980 C CA . GLU A 1 118 ? 13.468 -0.383 3.738 1.00 86.00 118 GLU A CA 1
ATOM 981 C C . GLU A 1 118 ? 14.285 -0.425 2.440 1.00 86.00 118 GLU A C 1
ATOM 983 O O . GLU A 1 118 ? 15.393 -0.961 2.426 1.00 86.00 118 GLU A O 1
ATOM 988 N N . TYR A 1 119 ? 13.827 0.254 1.386 1.00 84.69 119 TYR A N 1
ATOM 989 C CA . TYR A 1 119 ? 14.562 0.361 0.128 1.00 84.69 119 TYR A CA 1
ATOM 990 C C . TYR A 1 119 ? 15.963 0.954 0.336 1.00 84.69 119 TYR A C 1
ATOM 992 O O . TYR A 1 119 ? 16.962 0.380 -0.099 1.00 84.69 119 TYR A O 1
ATOM 1000 N N . LYS A 1 120 ? 16.082 2.068 1.071 1.00 85.25 120 LYS A N 1
ATOM 1001 C CA . LYS A 1 120 ? 17.381 2.679 1.403 1.00 85.25 120 LYS A CA 1
ATOM 1002 C C . LYS A 1 120 ? 18.273 1.763 2.236 1.00 85.25 120 LYS A C 1
ATOM 1004 O O . LYS A 1 120 ? 19.482 1.798 2.059 1.00 85.25 120 LYS A O 1
ATOM 1009 N N . LYS A 1 121 ? 17.727 0.930 3.120 1.00 83.06 121 LYS A N 1
ATOM 1010 C CA . LYS A 1 121 ? 18.520 -0.030 3.903 1.00 83.06 121 LYS A CA 1
ATOM 1011 C C . LYS A 1 121 ? 19.137 -1.123 3.026 1.00 83.06 121 LYS A C 1
ATOM 1013 O O . LYS A 1 121 ? 20.241 -1.577 3.313 1.00 83.06 121 LYS A O 1
ATOM 1018 N N . HIS A 1 122 ? 18.434 -1.542 1.976 1.00 77.19 122 HIS A N 1
ATOM 1019 C CA . HIS A 1 122 ? 18.864 -2.632 1.096 1.00 77.19 122 HIS A CA 1
ATOM 1020 C C . HIS A 1 122 ? 19.675 -2.160 -0.117 1.00 77.19 122 HIS A C 1
ATOM 1022 O O . HIS A 1 122 ? 20.550 -2.885 -0.586 1.00 77.19 122 HIS A O 1
ATOM 1028 N N . HIS A 1 123 ? 19.426 -0.938 -0.595 1.00 75.75 123 HIS A N 1
ATOM 1029 C CA . HIS A 1 123 ? 20.051 -0.374 -1.799 1.00 75.75 123 HIS A CA 1
ATOM 1030 C C . HIS A 1 123 ? 20.915 0.863 -1.528 1.00 75.75 123 HIS A C 1
ATOM 1032 O O . HIS A 1 123 ? 21.714 1.266 -2.377 1.00 75.75 123 HIS A O 1
ATOM 1038 N N . GLY A 1 124 ? 20.779 1.480 -0.355 1.00 65.69 124 GLY A N 1
ATOM 1039 C CA . GLY A 1 124 ? 21.678 2.527 0.099 1.00 65.69 124 GLY A CA 1
ATOM 1040 C C . GLY A 1 124 ? 23.041 1.911 0.351 1.00 65.69 124 GLY A C 1
ATOM 1041 O O . GLY A 1 124 ? 23.222 1.095 1.253 1.00 65.69 124 GLY A O 1
ATOM 1042 N N . LYS A 1 125 ? 24.014 2.292 -0.479 1.00 55.66 125 LYS A N 1
ATOM 1043 C CA . LYS A 1 125 ? 25.421 1.978 -0.233 1.00 55.66 125 LYS A CA 1
ATOM 1044 C C . LYS A 1 125 ? 25.737 2.372 1.216 1.00 55.66 125 LYS A C 1
ATOM 1046 O O . LYS A 1 125 ? 25.331 3.467 1.614 1.00 55.66 125 LYS A O 1
ATOM 1051 N N . PRO A 1 126 ? 26.467 1.558 2.002 1.00 44.50 126 PRO A N 1
ATOM 1052 C CA . PRO A 1 126 ? 27.019 2.064 3.244 1.00 44.50 126 PRO A CA 1
ATOM 1053 C C . PRO A 1 126 ? 27.837 3.293 2.865 1.00 44.50 126 PRO A C 1
ATOM 1055 O O . PRO A 1 126 ? 28.784 3.190 2.080 1.00 44.50 126 PRO A O 1
ATOM 1058 N N . GLN A 1 127 ? 27.447 4.458 3.372 1.00 47.78 127 GLN A N 1
ATOM 1059 C CA . GLN A 1 127 ? 28.285 5.643 3.341 1.00 47.78 127 GLN A CA 1
ATOM 1060 C C . GLN A 1 127 ? 29.456 5.311 4.275 1.00 47.78 127 GLN A C 1
ATOM 1062 O O . GLN A 1 127 ? 29.449 5.609 5.464 1.00 47.78 127 GLN A O 1
ATOM 1067 N N . LYS A 1 128 ? 30.415 4.526 3.770 1.00 43.84 128 LYS A N 1
ATOM 1068 C CA . LYS A 1 128 ? 31.661 4.231 4.462 1.00 43.84 128 LYS A CA 1
ATOM 1069 C C . LYS A 1 128 ? 32.343 5.576 4.620 1.00 43.84 128 LYS A C 1
ATOM 1071 O O . LYS A 1 128 ? 32.872 6.061 3.635 1.00 43.84 128 LYS A O 1
ATOM 1076 N N . ASN A 1 129 ? 32.277 6.161 5.813 1.00 46.41 129 ASN A N 1
ATOM 1077 C CA . ASN A 1 129 ? 33.351 6.907 6.471 1.00 46.41 129 ASN A CA 1
ATOM 1078 C C . ASN A 1 129 ? 34.426 7.492 5.525 1.00 46.41 129 ASN A C 1
ATOM 1080 O O . ASN A 1 129 ? 35.604 7.166 5.682 1.00 46.41 129 ASN A O 1
ATOM 1084 N N . HIS A 1 130 ? 34.058 8.311 4.537 1.00 47.88 130 HIS A N 1
ATOM 1085 C CA . HIS A 1 130 ? 35.040 8.895 3.618 1.00 47.88 130 HIS A CA 1
ATOM 1086 C C . HIS A 1 130 ? 35.819 10.029 4.300 1.00 47.88 130 HIS A C 1
ATOM 1088 O O . HIS A 1 130 ? 36.951 10.312 3.920 1.00 47.88 130 HIS A O 1
ATOM 1094 N N . ASP A 1 131 ? 35.284 10.563 5.398 1.00 52.19 131 ASP A N 1
ATOM 1095 C CA . ASP A 1 131 ? 35.872 11.710 6.089 1.00 52.19 131 ASP A CA 1
ATOM 1096 C C . ASP A 1 131 ? 37.036 11.309 7.016 1.00 52.19 131 ASP A C 1
ATOM 1098 O O . ASP A 1 131 ? 37.944 12.097 7.263 1.00 52.19 131 ASP A O 1
ATOM 1102 N N . LYS A 1 132 ? 37.088 10.052 7.492 1.00 46.62 132 LYS A N 1
ATOM 1103 C CA . LYS A 1 132 ? 38.151 9.601 8.419 1.00 46.62 132 LYS A CA 1
ATOM 1104 C C . LYS A 1 132 ? 39.466 9.204 7.745 1.00 46.62 132 LYS A C 1
ATOM 1106 O O . LYS A 1 132 ? 40.479 9.098 8.434 1.00 46.62 132 LYS A O 1
ATOM 1111 N N . TYR A 1 133 ? 39.461 8.965 6.433 1.00 49.47 133 TYR A N 1
ATOM 1112 C CA . TYR A 1 133 ? 40.674 8.617 5.683 1.00 49.47 133 TYR A CA 1
ATOM 1113 C C . TYR A 1 133 ? 41.301 9.816 4.963 1.00 49.47 133 TYR A C 1
ATOM 1115 O O . TYR A 1 133 ? 42.509 9.789 4.745 1.00 49.47 133 TYR A O 1
ATOM 1123 N N . GLN A 1 134 ? 40.529 10.869 4.662 1.00 49.84 134 GLN A N 1
ATOM 1124 C CA . GLN A 1 134 ? 41.072 12.116 4.105 1.00 49.84 134 GLN A CA 1
ATOM 1125 C C . GLN A 1 134 ? 41.864 12.909 5.156 1.00 49.84 134 GLN A C 1
ATOM 1127 O O . GLN A 1 134 ? 43.034 13.190 4.922 1.00 49.84 134 GLN A O 1
ATOM 1132 N N . MET A 1 135 ? 41.334 13.096 6.375 1.00 49.09 135 MET A N 1
ATOM 1133 C CA . MET A 1 135 ? 42.068 13.799 7.448 1.00 49.09 135 MET A CA 1
ATOM 1134 C C . MET A 1 135 ? 43.431 13.168 7.788 1.00 49.09 135 MET A C 1
ATOM 1136 O O . MET A 1 135 ? 44.404 13.877 8.012 1.00 49.09 135 MET A O 1
ATOM 1140 N N . LYS A 1 136 ? 43.542 11.831 7.766 1.00 48.88 136 LYS A N 1
ATOM 1141 C CA . LYS A 1 136 ? 44.814 11.137 8.052 1.00 48.88 136 LYS A CA 1
ATOM 1142 C C . LYS A 1 136 ? 45.839 11.200 6.920 1.00 48.88 136 LYS A C 1
ATOM 1144 O O . LYS A 1 136 ? 47.003 10.877 7.163 1.00 48.88 136 LYS A O 1
ATOM 1149 N N . HIS A 1 137 ? 45.417 11.507 5.696 1.00 50.19 137 HIS A N 1
ATOM 1150 C CA . HIS A 1 137 ? 46.343 11.744 4.592 1.00 50.19 137 HIS A CA 1
ATOM 1151 C C . HIS A 1 137 ? 46.854 13.184 4.635 1.00 50.19 137 HIS A C 1
ATOM 1153 O O . HIS A 1 137 ? 48.059 13.379 4.510 1.00 50.19 137 HIS A O 1
ATOM 1159 N N . ASP A 1 138 ? 45.985 14.150 4.928 1.00 52.09 138 ASP A N 1
ATOM 1160 C CA . ASP A 1 138 ? 46.351 15.569 4.954 1.00 52.09 138 ASP A CA 1
ATOM 1161 C C . ASP A 1 138 ? 47.273 15.923 6.139 1.00 52.09 138 ASP A C 1
ATOM 1163 O O . ASP A 1 138 ? 48.217 16.694 5.976 1.00 52.09 138 ASP A O 1
ATOM 1167 N N . GLU A 1 139 ? 47.101 15.285 7.306 1.00 51.06 139 GLU A N 1
ATOM 1168 C CA . GLU A 1 139 ? 48.025 15.448 8.447 1.00 51.06 139 GLU A CA 1
ATOM 1169 C C . GLU A 1 139 ? 49.447 14.941 8.134 1.00 51.06 139 GLU A C 1
ATOM 1171 O O . GLU A 1 139 ? 50.430 15.571 8.511 1.00 51.06 139 GLU A O 1
ATOM 1176 N N . ARG A 1 140 ? 49.594 13.839 7.381 1.00 50.16 140 ARG A N 1
ATOM 1177 C CA . ARG A 1 140 ? 50.923 13.271 7.065 1.00 50.16 140 ARG A CA 1
ATOM 1178 C C . ARG A 1 140 ? 51.693 14.024 5.984 1.00 50.16 140 ARG A C 1
ATOM 1180 O O . ARG A 1 140 ? 52.892 13.776 5.844 1.00 50.16 140 ARG A O 1
ATOM 1187 N N . PHE A 1 141 ? 51.018 14.851 5.189 1.00 50.72 141 PHE A N 1
ATOM 1188 C CA . PHE A 1 141 ? 51.677 15.700 4.197 1.00 50.72 141 PHE A CA 1
ATOM 1189 C C . PHE A 1 141 ? 52.180 17.002 4.828 1.00 50.72 141 PHE A C 1
ATOM 1191 O O . PHE A 1 141 ? 53.297 17.398 4.528 1.00 50.72 141 PHE A O 1
ATOM 1198 N N . ASN A 1 142 ? 51.444 17.593 5.775 1.00 51.06 142 ASN A N 1
ATOM 1199 C CA . ASN A 1 142 ? 51.890 18.818 6.449 1.00 51.06 142 ASN A CA 1
ATOM 1200 C C . ASN A 1 142 ? 53.072 18.614 7.415 1.00 51.06 142 ASN A C 1
ATOM 1202 O O . ASN A 1 142 ? 53.874 19.526 7.581 1.00 51.06 142 ASN A O 1
ATOM 1206 N N . ASP A 1 143 ? 53.234 17.430 8.015 1.00 52.34 143 ASP A N 1
ATOM 1207 C CA . ASP A 1 143 ? 54.351 17.170 8.944 1.00 52.34 143 ASP A CA 1
ATOM 1208 C C . ASP A 1 143 ? 55.716 16.968 8.252 1.00 52.34 143 ASP A C 1
ATOM 1210 O O . ASP A 1 143 ? 56.747 16.916 8.923 1.00 52.34 143 ASP A O 1
ATOM 1214 N N . ARG A 1 144 ? 55.761 16.820 6.919 1.00 51.22 144 ARG A N 1
ATOM 1215 C CA . ARG A 1 144 ? 57.013 16.548 6.183 1.00 51.22 144 ARG A CA 1
ATOM 1216 C C . ARG A 1 144 ? 57.694 17.783 5.607 1.00 51.22 144 ARG A C 1
ATOM 1218 O O . ARG A 1 144 ? 58.868 17.694 5.271 1.00 51.22 144 ARG A O 1
ATOM 1225 N N . ASP A 1 145 ? 57.012 18.922 5.568 1.00 50.94 145 ASP A N 1
ATOM 1226 C CA . ASP A 1 145 ? 57.518 20.133 4.910 1.00 50.94 145 ASP A CA 1
ATOM 1227 C C . ASP A 1 145 ? 58.255 21.091 5.875 1.00 50.94 145 ASP A C 1
ATOM 1229 O O . ASP A 1 145 ? 58.467 22.263 5.564 1.00 50.94 145 ASP A O 1
ATOM 1233 N N . HIS A 1 146 ? 58.653 20.627 7.069 1.00 51.44 146 HIS A N 1
ATOM 1234 C CA . HIS A 1 146 ? 59.338 21.449 8.087 1.00 51.44 146 HIS A CA 1
ATOM 1235 C C . HIS A 1 146 ? 60.730 20.959 8.509 1.00 51.44 146 HIS A C 1
ATOM 1237 O O . HIS A 1 146 ? 61.312 21.493 9.452 1.00 51.44 146 HIS A O 1
ATOM 1243 N N . HIS A 1 147 ? 61.312 19.999 7.797 1.00 50.53 147 HIS A N 1
ATOM 1244 C CA . HIS A 1 147 ? 62.682 19.557 8.046 1.00 50.53 147 HIS A CA 1
ATOM 1245 C C . HIS A 1 147 ? 63.457 19.486 6.740 1.00 50.53 147 HIS A C 1
ATOM 1247 O O . HIS A 1 147 ? 63.633 18.395 6.233 1.00 50.53 147 HIS A O 1
ATOM 1253 N N . ASP A 1 148 ? 63.887 20.629 6.208 1.00 50.84 148 ASP A N 1
ATOM 1254 C CA . ASP A 1 148 ? 65.061 20.733 5.328 1.00 50.84 148 ASP A CA 1
ATOM 1255 C C . ASP A 1 148 ? 65.374 22.217 5.086 1.00 50.84 148 ASP A C 1
ATOM 1257 O O . ASP A 1 148 ? 65.065 22.770 4.041 1.00 50.84 148 ASP A O 1
ATOM 1261 N N . ASP A 1 149 ? 65.962 22.885 6.081 1.00 51.00 149 ASP A N 1
ATOM 1262 C CA . ASP A 1 149 ? 66.705 24.134 5.853 1.00 51.00 149 ASP A CA 1
ATOM 1263 C C . ASP A 1 149 ? 67.743 24.346 6.963 1.00 51.00 149 ASP A C 1
ATOM 1265 O O . ASP A 1 149 ? 67.681 25.245 7.796 1.00 51.00 149 ASP A O 1
ATOM 1269 N N . HIS A 1 150 ? 68.738 23.464 6.985 1.00 48.44 150 HIS A N 1
ATOM 1270 C CA . HIS A 1 150 ? 70.047 23.768 7.548 1.00 48.44 150 HIS A CA 1
ATOM 1271 C C . HIS A 1 150 ? 71.078 23.032 6.706 1.00 48.44 150 HIS A C 1
ATOM 1273 O O . HIS A 1 150 ? 71.255 21.838 6.894 1.00 48.44 150 HIS A O 1
ATOM 1279 N N . HIS A 1 151 ? 71.701 23.729 5.753 1.00 43.62 151 HIS A N 1
ATOM 1280 C CA . HIS A 1 151 ? 73.125 23.627 5.408 1.00 43.62 151 HIS A CA 1
ATOM 1281 C C . HIS A 1 151 ? 73.418 24.427 4.128 1.00 43.62 151 HIS A C 1
ATOM 1283 O O . HIS A 1 151 ? 73.388 23.888 3.021 1.00 43.62 151 HIS A O 1
ATOM 1289 N N . ARG A 1 152 ? 73.794 25.700 4.290 1.00 43.50 152 ARG A N 1
ATOM 1290 C CA . ARG A 1 152 ? 74.938 26.285 3.578 1.00 43.50 152 ARG A CA 1
ATOM 1291 C C . ARG A 1 152 ? 75.424 27.560 4.243 1.00 43.50 152 ARG A C 1
ATOM 1293 O O . ARG A 1 152 ? 74.563 28.360 4.659 1.00 43.50 152 ARG A O 1
#

pLDDT: mean 77.19, std 22.93, range [33.47, 98.56]

Foldseek 3Di:
DDDDDPPPPDLPDDDDPDDDDDQQPVLVVVLLCVQVSDDLVVLCVVLVADPQLSVQVVCLNCQQVDSVSLCVPDSVPSLCSQVVSLVSNCVSHPVVSSQVVCVPRVVSDRSNVVSVVVCCVRPVDPPPPPPVVVVVVVVVVVVPPPPDPDDD

Secondary structure (DSSP, 8-state):
----------------------TTHHHHHHHHHHHHTS-HHHHHHHHT--HHHHHHHHHHHTS--SHHHHHHHHTT-TTHHHHHHHHHHHHHS-HHHHHHHHHHHSTT--HHHHHHHHHHHHHS-----SHHHHHHHHHHHHTTTTS-----

Sequence (152 aa):
MKKLLVVAALGMFTLGFSQNYQNGYNDYNDYQGSISSINWGQVASYLGLNNNQVNQLTVLNNRYPDQNAWNRAYSKQPNRWYTDRYSAMEKIMTPEQYKRFYAKYYQGQNPKIKFDNEYKKHHGKPQKNHDKYQMKHDERFNDRDHHDDHHR